Protein AF-A0A1H3M3E5-F1 (afdb_monomer)

pLDDT: mean 79.61, std 17.3, range [38.84, 96.0]

Secondary structure (DSSP, 8-state):
----------------------TTSHHHHHHHHHHHHHHHHHHHHHHHHHHHHHHHHHHTT---SPPPSS-HHHHHHHHHHHHH--S-HHHHHHHHT--HHHHHHHHHHHTT---PSPP-

Foldseek 3Di:
DDDDDPDPDDPPDPPPPPPPQPCVDPVSVVVVVVVVVVVVVVVVVVVVVVVVVVVVCVVVVDDDDDDQPDDPVLLVVLLVCVVVVPDDQVVSCVVSVHDSVSSVVSNCVVVVNPDDDPDD

Sequence (120 aa):
MQPSYHSGFTRCIPLRLCATKPTTTPTGKLTFHVFGALAEFERTLIRDRTQAGLAAARARGRKGGRRPALNADKRALAVRLYNEREMPIPRICRMMGISKPTLYSYVRAANGVTIGPPAK

Radius of gyration: 28.0 Å; Cα contacts (8 Å, |Δi|>4): 38; chains: 1; bounding box: 71×42×62 Å

Solvent-accessible surface area (backbone atoms only — not comparable to full-atom values): 7674 Å² total; per-residue (Å²): 143,81,90,81,82,85,74,86,69,76,81,76,74,82,83,77,77,86,72,83,70,59,62,82,44,74,70,34,39,53,53,49,52,53,52,49,53,49,54,53,49,53,53,46,55,54,49,51,54,52,50,53,52,50,50,56,41,42,73,74,67,52,78,80,80,84,78,72,95,58,56,72,67,59,44,53,50,54,43,48,52,58,72,70,60,82,58,60,69,72,58,56,24,62,76,70,74,45,54,71,70,58,54,52,50,51,46,42,53,71,71,68,54,80,74,68,78,80,83,126

InterPro domains:
  IPR006119 Resolvase, N-terminal catalytic domain [PF00239] (21-62)
  IPR006119 Resolvase, N-terminal catalytic domain [PS51736] (1-61)
  IPR009057 Homedomain-like superfamily [SSF46689] (65-109)
  IPR036162 Resolvase-like, N-terminal catalytic domain superfamily [G3DSA:3.40.50.1390] (16-67)
  IPR036162 Resolvase-like, N-terminal catalytic domain superfamily [SSF53041] (22-62)

Organism: NCBI:txid321339

Nearest PDB structures (foldseek):
  7bhy-assembly2_C-2  TM=6.034E-01  e=9.555E-02  Bacillus subtilis subsp. subtilis str. 168
  1hlv-assembly1_A  TM=6.291E-01  e=2.943E-01  Homo sapiens
  1trr-assembly1_A  TM=3.809E-01  e=2.153E-01  Escherichia coli
  8fnm-assembly1_G  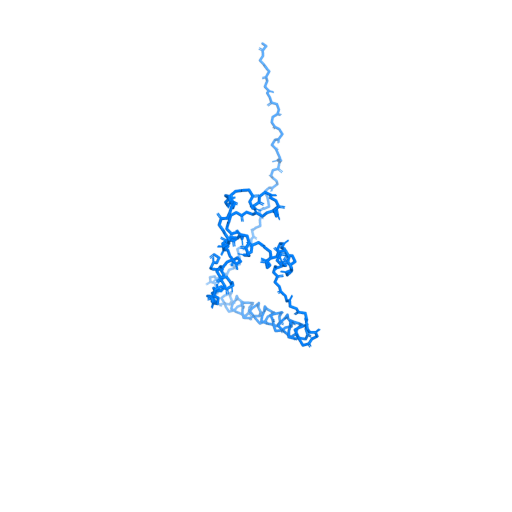TM=5.097E-01  e=2.622E+00  Homo sapiens

Structure (mmCIF, N/CA/C/O backbone):
data_AF-A0A1H3M3E5-F1
#
_entry.id   AF-A0A1H3M3E5-F1
#
loop_
_atom_site.group_PDB
_atom_site.id
_atom_site.type_symbol
_atom_site.label_atom_id
_atom_site.label_alt_id
_atom_site.label_comp_id
_atom_site.label_asym_id
_atom_site.label_entity_id
_atom_site.label_seq_id
_atom_site.pdbx_PDB_ins_code
_atom_site.Cartn_x
_atom_site.Cartn_y
_atom_site.Cartn_z
_atom_site.occupancy
_atom_site.B_iso_or_equiv
_atom_site.auth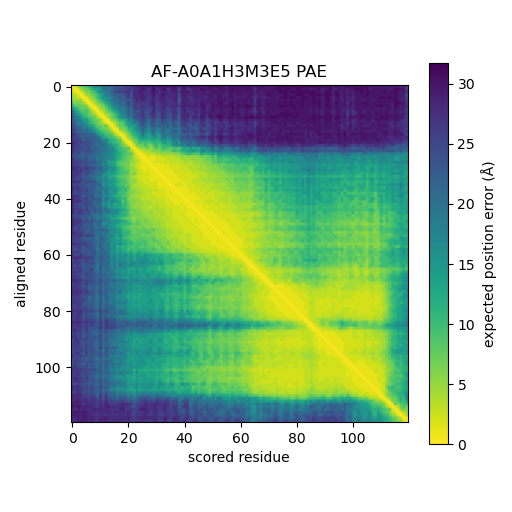_seq_id
_atom_site.auth_comp_id
_atom_site.auth_asym_id
_atom_site.auth_atom_id
_atom_site.pdbx_PDB_model_num
ATOM 1 N N . MET A 1 1 ? 48.324 25.428 22.801 1.00 46.19 1 MET A N 1
ATOM 2 C CA . MET A 1 1 ? 47.501 24.229 23.060 1.00 46.19 1 MET A CA 1
ATOM 3 C C . MET A 1 1 ? 46.134 24.458 22.418 1.00 46.19 1 MET A C 1
ATOM 5 O O . MET A 1 1 ? 45.360 25.239 22.948 1.00 46.19 1 MET A O 1
ATOM 9 N N . GLN A 1 2 ? 45.882 23.902 21.232 1.00 40.91 2 GLN A N 1
ATOM 10 C CA . GLN A 1 2 ? 44.595 23.991 20.523 1.00 40.91 2 GLN A CA 1
ATOM 11 C C . GLN A 1 2 ? 44.244 22.572 20.044 1.00 40.91 2 GLN A C 1
ATOM 13 O O . GLN A 1 2 ? 45.072 21.978 19.351 1.00 40.91 2 GLN A O 1
ATOM 18 N N . PRO A 1 3 ? 43.094 21.990 20.426 1.00 49.19 3 PRO A N 1
ATOM 19 C CA . PRO A 1 3 ? 42.698 20.664 19.973 1.00 49.19 3 PRO A CA 1
ATOM 20 C C . PRO A 1 3 ? 41.821 20.773 18.716 1.00 49.19 3 PRO A C 1
ATOM 22 O O . PRO A 1 3 ? 40.707 21.291 18.762 1.00 49.19 3 PRO A O 1
ATOM 25 N N . SER A 1 4 ? 42.313 20.276 17.580 1.00 49.72 4 SER A N 1
ATOM 26 C CA . SER A 1 4 ? 41.569 20.237 16.315 1.00 49.72 4 SER A CA 1
ATOM 27 C C . SER A 1 4 ? 40.927 18.861 16.115 1.00 49.72 4 SER A C 1
ATOM 29 O O . SER A 1 4 ? 41.603 17.856 15.896 1.00 49.72 4 SER A O 1
ATOM 31 N N . TYR A 1 5 ? 39.599 18.844 16.217 1.00 48.97 5 TYR A N 1
ATOM 32 C CA . TYR A 1 5 ? 38.693 17.724 15.962 1.00 48.97 5 TYR A CA 1
ATOM 33 C C . TYR A 1 5 ? 39.003 16.992 14.639 1.00 48.97 5 TYR A C 1
ATOM 35 O O . TYR A 1 5 ? 38.911 17.573 13.558 1.00 48.97 5 TYR A O 1
ATOM 43 N N . HIS A 1 6 ? 39.292 15.689 14.716 1.00 49.34 6 HIS A N 1
ATOM 44 C CA . HIS A 1 6 ? 39.249 14.780 13.569 1.00 49.34 6 HIS A CA 1
ATOM 45 C C . HIS A 1 6 ? 37.785 14.498 13.212 1.00 49.34 6 HIS A C 1
ATOM 47 O O . HIS A 1 6 ? 37.150 13.612 13.782 1.00 49.34 6 HIS A O 1
ATOM 53 N N . SER A 1 7 ? 37.233 15.252 12.262 1.00 49.62 7 SER A N 1
ATOM 54 C CA . SER A 1 7 ? 36.014 14.833 11.573 1.00 49.62 7 SER A CA 1
ATOM 55 C C . SER A 1 7 ? 36.403 13.811 10.506 1.00 49.62 7 SER A C 1
ATOM 57 O O . SER A 1 7 ? 37.098 14.115 9.537 1.00 49.62 7 SER A O 1
ATOM 59 N N . GLY A 1 8 ? 35.996 12.561 10.731 1.00 53.44 8 GLY A N 1
ATOM 60 C CA . GLY A 1 8 ? 36.078 11.475 9.761 1.00 53.44 8 GLY A CA 1
ATOM 61 C C . GLY A 1 8 ? 35.193 11.780 8.559 1.00 53.44 8 GLY A C 1
ATOM 62 O O . GLY A 1 8 ? 34.065 11.309 8.468 1.00 53.44 8 GLY A O 1
ATOM 63 N N . PHE A 1 9 ? 35.707 12.597 7.645 1.00 47.00 9 PHE A N 1
ATOM 64 C CA . PHE A 1 9 ? 35.131 12.797 6.329 1.00 47.00 9 PHE A CA 1
ATOM 65 C C . PHE A 1 9 ? 35.486 11.576 5.485 1.00 47.00 9 PHE A C 1
ATOM 67 O O . PHE A 1 9 ? 36.614 11.409 5.018 1.00 47.00 9 PHE A O 1
ATOM 74 N N . THR A 1 10 ? 34.503 10.693 5.345 1.00 52.00 10 THR A N 1
ATOM 75 C CA . THR A 1 10 ? 34.387 9.681 4.301 1.00 52.00 10 THR A CA 1
ATOM 76 C C . THR A 1 10 ? 35.060 10.179 3.024 1.00 52.00 10 THR A C 1
ATOM 78 O O . THR A 1 10 ? 34.590 11.127 2.394 1.00 52.00 10 THR A O 1
ATOM 81 N N . ARG A 1 11 ? 36.196 9.573 2.656 1.00 46.53 11 ARG A N 1
ATOM 82 C CA . ARG A 1 11 ? 36.872 9.860 1.389 1.00 46.53 11 ARG A CA 1
ATOM 83 C C . ARG A 1 11 ? 35.922 9.468 0.258 1.00 46.53 11 ARG A C 1
ATOM 85 O O . ARG A 1 11 ? 35.815 8.294 -0.084 1.00 46.53 11 ARG A O 1
ATOM 92 N N . CYS A 1 12 ? 35.220 10.447 -0.308 1.00 38.84 12 CYS A N 1
ATOM 93 C CA . CYS A 1 12 ? 34.564 10.303 -1.598 1.00 38.84 12 CYS A CA 1
ATOM 94 C C . CYS A 1 12 ? 35.646 10.012 -2.638 1.00 38.84 12 CYS A C 1
ATOM 96 O O . CYS A 1 12 ? 36.410 10.894 -3.023 1.00 38.84 12 CYS A O 1
ATOM 98 N N . ILE A 1 13 ? 35.714 8.761 -3.081 1.00 63.59 13 ILE A N 1
ATOM 99 C CA . ILE A 1 13 ? 36.408 8.394 -4.311 1.00 63.59 13 ILE A CA 1
ATOM 100 C C . ILE A 1 13 ? 35.657 9.111 -5.444 1.00 63.59 13 ILE A C 1
ATOM 102 O O . ILE A 1 13 ? 34.449 8.893 -5.584 1.00 63.59 13 ILE A O 1
ATOM 106 N N . PRO A 1 14 ? 36.296 9.968 -6.257 1.00 52.34 14 PRO A N 1
ATOM 107 C CA . PRO A 1 14 ? 35.623 10.543 -7.407 1.00 52.34 14 PRO A CA 1
ATOM 108 C C . PRO A 1 14 ? 35.499 9.455 -8.480 1.00 52.34 14 PRO A C 1
ATOM 110 O O . PRO A 1 14 ? 36.432 9.204 -9.241 1.00 52.34 14 PRO A O 1
ATOM 113 N N . LEU A 1 15 ? 34.340 8.795 -8.554 1.00 56.75 15 LEU A N 1
ATOM 114 C CA . LEU A 1 15 ? 33.947 8.017 -9.730 1.00 56.75 15 LEU A CA 1
ATOM 115 C C . LEU A 1 15 ? 33.752 8.992 -10.894 1.00 56.75 15 LEU A C 1
ATOM 117 O O . LEU A 1 15 ? 32.660 9.496 -11.151 1.00 56.75 15 LEU A O 1
ATOM 121 N N . ARG A 1 16 ? 34.843 9.288 -11.597 1.00 53.25 16 ARG A N 1
ATOM 122 C CA . ARG A 1 16 ? 34.817 10.044 -12.844 1.00 53.25 16 ARG A CA 1
ATOM 123 C C . ARG A 1 16 ? 34.400 9.097 -13.963 1.00 53.25 16 ARG A C 1
ATOM 125 O O . ARG A 1 16 ? 35.232 8.578 -14.699 1.00 53.25 16 ARG A O 1
ATOM 132 N N . LEU A 1 17 ? 33.097 8.857 -14.076 1.00 58.34 17 LEU A N 1
ATOM 133 C CA . LEU A 1 17 ? 32.529 8.160 -15.223 1.00 58.34 17 LEU A CA 1
ATOM 134 C C . LEU A 1 17 ? 32.521 9.129 -16.418 1.00 58.34 17 LEU A C 1
ATOM 136 O O . LEU A 1 17 ? 31.551 9.847 -16.651 1.00 58.34 17 LEU A O 1
ATOM 140 N N . CYS A 1 18 ? 33.625 9.195 -17.165 1.00 48.06 18 CYS A N 1
ATOM 141 C CA . CYS A 1 18 ? 33.620 9.841 -18.474 1.00 48.06 18 CYS A CA 1
ATOM 142 C C . CYS A 1 18 ? 32.936 8.895 -19.468 1.00 48.06 18 CYS A C 1
ATOM 144 O O . CYS A 1 18 ? 33.581 8.069 -20.105 1.00 48.06 18 CYS A O 1
ATOM 146 N N . ALA A 1 19 ? 31.613 8.977 -19.557 1.00 54.75 19 ALA A N 1
ATOM 147 C CA . ALA A 1 19 ? 30.841 8.340 -20.615 1.00 54.75 19 ALA A CA 1
ATOM 148 C C . ALA A 1 19 ? 30.060 9.418 -21.368 1.00 54.75 19 ALA A C 1
ATOM 150 O O . ALA A 1 19 ? 28.830 9.446 -21.359 1.00 54.75 19 ALA A O 1
ATOM 151 N N . THR A 1 20 ? 30.773 10.334 -22.026 1.00 54.84 20 THR A N 1
ATOM 152 C CA . THR A 1 20 ? 30.173 11.179 -23.059 1.00 54.84 20 THR A CA 1
ATOM 153 C C . THR A 1 20 ? 29.871 10.295 -24.270 1.00 54.84 20 THR A C 1
ATOM 155 O O . THR A 1 20 ? 30.637 10.200 -25.224 1.00 54.84 20 THR A O 1
ATOM 158 N N . LYS A 1 21 ? 28.739 9.584 -24.222 1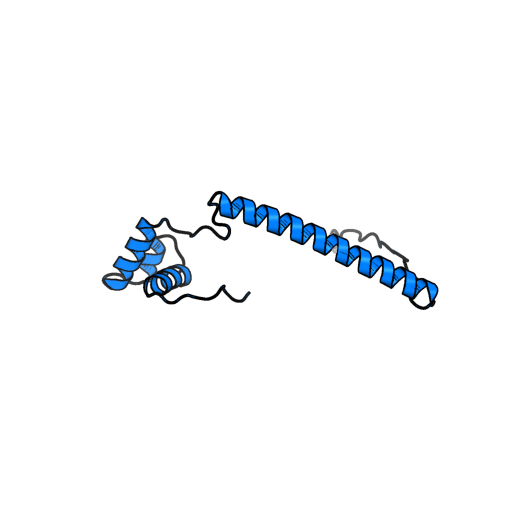.00 59.97 21 LYS A N 1
ATOM 159 C CA . LYS A 1 21 ? 28.133 8.990 -25.419 1.00 59.97 21 LYS A CA 1
ATOM 160 C C . LYS A 1 21 ? 27.962 10.127 -26.435 1.00 59.97 21 LYS A C 1
ATOM 162 O O . LYS A 1 21 ? 27.318 11.117 -26.084 1.00 59.97 21 LYS A O 1
ATOM 167 N N . PRO A 1 22 ? 28.493 10.036 -27.666 1.00 55.88 22 PRO A N 1
ATOM 168 C CA . PRO A 1 22 ? 28.250 11.061 -28.669 1.00 55.88 22 PRO A CA 1
ATOM 169 C C . PRO A 1 22 ? 26.803 10.931 -29.167 1.00 55.88 22 PRO A C 1
ATOM 171 O O . PRO A 1 22 ? 26.538 10.344 -30.205 1.00 55.88 22 PRO A O 1
ATOM 174 N N . THR A 1 23 ? 25.837 11.465 -28.419 1.00 63.22 23 THR A N 1
ATOM 175 C CA . THR A 1 23 ? 24.435 11.633 -28.855 1.00 63.22 23 THR A CA 1
ATOM 176 C C . THR A 1 23 ? 24.288 12.757 -29.889 1.00 63.22 23 THR A C 1
ATOM 178 O O . THR A 1 23 ? 23.195 13.026 -30.384 1.00 63.22 23 THR A O 1
ATOM 181 N N . THR A 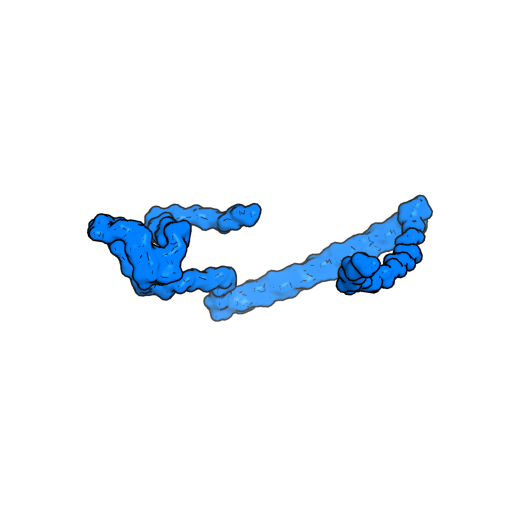1 24 ? 25.395 13.415 -30.238 1.00 71.06 24 THR A N 1
ATOM 182 C CA . THR A 1 24 ? 25.460 14.517 -31.200 1.00 71.06 24 THR A CA 1
ATOM 183 C C . THR A 1 24 ? 25.595 14.029 -32.646 1.00 71.06 24 THR A C 1
ATOM 185 O O . THR A 1 24 ? 25.086 14.688 -33.550 1.00 71.06 24 THR A O 1
ATOM 188 N N . THR A 1 25 ? 26.217 12.868 -32.891 1.00 83.81 25 THR A N 1
ATOM 189 C CA . THR A 1 25 ? 26.333 12.279 -34.238 1.00 83.81 25 THR A CA 1
ATOM 190 C C . THR A 1 25 ? 25.043 11.564 -34.658 1.00 83.81 25 THR A C 1
ATOM 192 O O . THR A 1 25 ? 24.377 10.956 -33.816 1.00 83.81 25 THR A O 1
ATOM 195 N N . PRO A 1 26 ? 24.683 11.569 -35.958 1.00 83.19 26 PRO A N 1
ATOM 196 C CA . PRO A 1 26 ? 23.463 10.918 -36.453 1.00 83.19 26 PRO A CA 1
ATOM 197 C C . PRO A 1 26 ? 23.411 9.419 -36.103 1.00 83.19 26 PRO A C 1
ATOM 199 O O . PRO A 1 26 ? 22.384 8.926 -35.640 1.00 83.19 26 PRO A O 1
ATOM 202 N N . THR A 1 27 ? 24.542 8.714 -36.195 1.00 85.31 27 THR A N 1
ATOM 203 C CA . THR A 1 27 ? 24.679 7.304 -35.783 1.00 85.31 27 THR A CA 1
ATOM 204 C C . THR A 1 27 ? 24.494 7.101 -34.275 1.00 85.31 27 THR A C 1
ATOM 206 O O . THR A 1 27 ? 23.915 6.103 -33.838 1.00 85.31 27 THR A O 1
ATOM 209 N N . GLY A 1 28 ? 24.952 8.058 -33.462 1.00 84.75 28 GLY A N 1
ATOM 210 C CA . GLY A 1 28 ? 24.783 8.035 -32.010 1.00 84.75 28 GLY A CA 1
ATOM 211 C C . GLY A 1 28 ? 23.330 8.244 -31.588 1.00 84.75 28 GLY A C 1
ATOM 212 O O . GLY A 1 28 ? 22.851 7.547 -30.695 1.00 84.75 28 GLY A O 1
ATOM 213 N N . LYS A 1 29 ? 22.602 9.129 -32.284 1.00 84.12 29 LYS A N 1
ATOM 214 C CA . LYS A 1 29 ? 21.154 9.321 -32.101 1.00 84.12 29 LYS A CA 1
ATOM 215 C C . LYS A 1 29 ? 20.376 8.055 -32.443 1.00 84.12 29 LYS A C 1
ATOM 217 O O . LYS A 1 29 ? 19.584 7.603 -31.624 1.00 84.12 29 LYS A O 1
ATOM 222 N N . LEU A 1 30 ? 20.644 7.441 -33.599 1.00 86.94 30 LEU A N 1
ATOM 223 C CA . 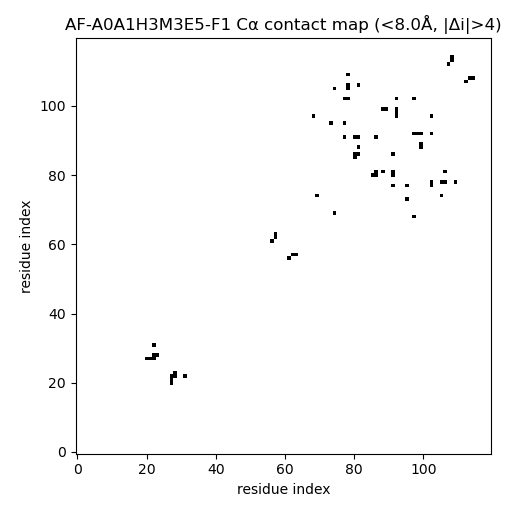LEU A 1 30 ? 19.989 6.192 -34.004 1.00 86.94 30 LEU A CA 1
ATOM 224 C C . LEU A 1 30 ? 20.182 5.091 -32.953 1.00 86.94 30 LEU A C 1
ATOM 226 O O . LEU A 1 30 ? 19.216 4.510 -32.468 1.00 86.94 30 LEU A O 1
ATOM 230 N N . THR A 1 31 ? 21.430 4.854 -32.557 1.00 87.44 31 THR A N 1
ATOM 231 C CA . THR A 1 31 ? 21.771 3.837 -31.555 1.00 87.44 31 THR A CA 1
ATOM 232 C C . THR A 1 31 ? 21.099 4.123 -30.207 1.00 87.44 31 THR A C 1
ATOM 234 O O . THR A 1 31 ? 20.604 3.208 -29.551 1.00 87.44 31 THR A O 1
ATOM 237 N N . PHE A 1 32 ? 21.026 5.393 -29.799 1.00 87.25 32 PHE A N 1
ATOM 238 C CA . PHE A 1 32 ? 20.325 5.801 -28.582 1.00 87.25 32 PHE A CA 1
ATOM 239 C C . PHE A 1 32 ? 18.818 5.516 -28.653 1.00 87.25 32 PHE A C 1
ATOM 241 O O . PHE A 1 32 ? 18.259 4.996 -27.691 1.00 87.25 32 PHE A O 1
ATOM 248 N N . HIS A 1 33 ? 18.169 5.781 -29.790 1.00 90.06 33 HIS A N 1
ATOM 249 C CA . HIS A 1 33 ? 16.747 5.483 -29.978 1.00 90.06 33 HIS A CA 1
ATOM 250 C C . HIS A 1 33 ? 16.451 3.981 -29.973 1.00 90.06 33 HIS A C 1
ATOM 252 O O . HIS A 1 33 ? 15.478 3.565 -29.350 1.00 90.06 33 HIS A O 1
ATOM 258 N N . VAL A 1 34 ? 17.305 3.160 -30.593 1.00 92.69 34 VAL A N 1
ATOM 259 C CA . VAL A 1 34 ? 17.155 1.695 -30.575 1.00 92.69 34 VAL A CA 1
ATOM 260 C C . VAL A 1 34 ? 17.254 1.154 -29.148 1.00 92.69 34 VAL A C 1
ATOM 262 O O . VAL A 1 34 ? 16.394 0.386 -28.723 1.00 92.69 34 VAL A O 1
ATOM 265 N N . PHE A 1 35 ? 18.254 1.588 -28.374 1.00 91.19 35 PHE A N 1
ATOM 266 C CA . PHE A 1 35 ? 18.369 1.175 -26.973 1.00 91.19 35 PHE A CA 1
ATOM 267 C C . PHE A 1 35 ? 17.245 1.734 -26.094 1.00 91.19 35 PHE A C 1
ATOM 269 O O . PHE A 1 35 ? 16.813 1.051 -25.169 1.00 91.19 35 PHE A O 1
ATOM 276 N N . GLY A 1 36 ? 16.736 2.932 -26.395 1.00 92.06 36 GLY A N 1
ATOM 277 C CA . GLY A 1 36 ? 15.547 3.483 -25.745 1.00 92.06 36 GLY A CA 1
ATOM 278 C C . GLY A 1 36 ? 14.315 2.606 -25.971 1.00 92.06 36 GLY A C 1
ATOM 279 O O . GLY A 1 36 ? 13.673 2.192 -25.007 1.00 92.06 36 GLY A O 1
ATOM 280 N N . ALA A 1 37 ? 14.044 2.240 -27.226 1.00 94.12 37 ALA A N 1
ATOM 281 C CA . ALA A 1 37 ? 12.933 1.362 -27.586 1.00 94.12 37 ALA A CA 1
ATOM 282 C C . ALA A 1 37 ? 13.070 -0.037 -26.958 1.00 94.12 37 ALA A C 1
ATOM 284 O O . ALA A 1 37 ? 12.093 -0.592 -26.453 1.00 94.12 37 ALA A O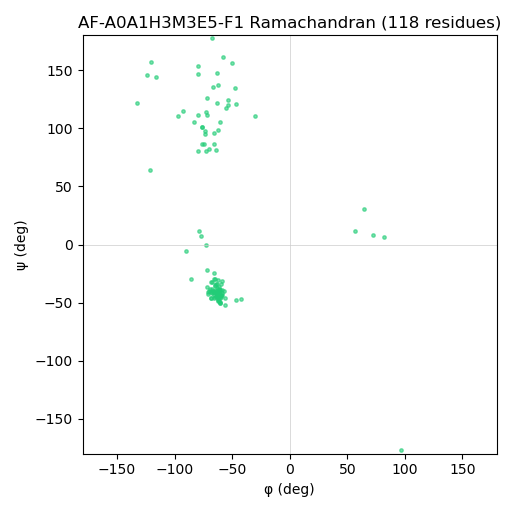 1
ATOM 285 N N . LEU A 1 38 ? 14.286 -0.594 -26.926 1.00 94.00 38 LEU A N 1
ATOM 286 C CA . LEU A 1 38 ? 14.549 -1.880 -26.278 1.00 94.00 38 LEU A CA 1
ATOM 287 C C . LEU A 1 38 ? 14.301 -1.819 -24.762 1.00 94.00 38 LEU A C 1
ATOM 289 O O . LEU A 1 38 ? 13.648 -2.703 -24.210 1.00 94.00 38 LEU A O 1
ATOM 293 N N . ALA A 1 39 ? 14.758 -0.758 -24.093 1.00 93.44 39 ALA A N 1
ATOM 294 C CA . ALA A 1 39 ? 14.539 -0.572 -22.660 1.00 93.44 39 ALA A CA 1
ATOM 295 C C . ALA A 1 39 ? 13.044 -0.437 -22.310 1.00 93.44 39 ALA A C 1
ATOM 297 O O . ALA A 1 39 ? 12.583 -0.957 -21.288 1.00 93.44 39 ALA A O 1
ATOM 298 N N . GLU A 1 40 ? 12.261 0.235 -23.157 1.00 92.38 40 GLU A N 1
ATOM 299 C CA . GLU A 1 40 ? 10.805 0.323 -23.005 1.00 92.38 40 GLU A CA 1
ATOM 300 C C . GLU A 1 40 ? 10.118 -1.032 -23.209 1.00 92.38 40 GLU A C 1
ATOM 302 O O . GLU A 1 40 ? 9.225 -1.398 -22.433 1.00 92.38 40 GLU A O 1
ATOM 307 N N . PHE A 1 41 ? 10.562 -1.807 -24.199 1.00 94.38 41 PHE A N 1
ATOM 308 C CA . PHE A 1 41 ? 10.056 -3.152 -24.460 1.00 94.38 41 PHE A CA 1
ATOM 309 C C . PHE A 1 41 ? 10.298 -4.097 -23.275 1.00 94.38 41 PHE A C 1
ATOM 311 O O . PHE A 1 41 ? 9.363 -4.731 -22.781 1.00 94.38 41 PHE A O 1
ATOM 318 N N . GLU A 1 42 ? 11.520 -4.134 -22.742 1.00 95.00 42 GLU A N 1
ATOM 319 C CA . GLU A 1 42 ? 11.856 -4.945 -21.567 1.00 95.00 42 GLU A CA 1
ATOM 320 C C . GLU A 1 42 ? 11.022 -4.551 -20.343 1.00 95.00 42 GLU A C 1
ATOM 322 O O . GLU A 1 42 ? 10.479 -5.410 -19.637 1.00 95.00 42 GLU A O 1
ATOM 327 N N . ARG A 1 43 ? 10.849 -3.244 -20.113 1.00 94.00 43 ARG A N 1
ATOM 328 C CA . ARG A 1 43 ? 10.016 -2.741 -19.016 1.00 94.00 43 ARG A CA 1
ATOM 329 C C . ARG A 1 43 ? 8.561 -3.175 -19.160 1.00 94.00 43 ARG A C 1
ATOM 331 O O . ARG A 1 43 ? 7.915 -3.485 -18.155 1.00 94.00 43 ARG A O 1
ATOM 338 N N . THR A 1 44 ? 8.050 -3.187 -20.385 1.00 94.75 44 THR A N 1
ATOM 339 C CA . THR A 1 44 ? 6.677 -3.602 -20.689 1.00 94.75 44 THR A CA 1
ATOM 340 C C . THR A 1 44 ? 6.502 -5.098 -20.440 1.00 94.75 44 THR A C 1
ATOM 342 O O . THR A 1 44 ? 5.614 -5.482 -19.683 1.00 94.75 44 THR A O 1
ATOM 345 N N . LEU A 1 45 ? 7.434 -5.938 -20.898 1.00 95.94 45 LEU A N 1
ATOM 346 C CA . LEU A 1 45 ? 7.415 -7.377 -20.614 1.00 95.94 45 LEU A CA 1
ATOM 347 C C . LEU A 1 45 ? 7.450 -7.704 -19.112 1.00 95.94 45 LEU A C 1
ATOM 349 O O . LEU A 1 45 ? 6.775 -8.629 -18.653 1.00 95.94 45 LEU A O 1
ATOM 353 N N . ILE A 1 46 ? 8.229 -6.967 -18.316 1.00 94.62 46 ILE A N 1
ATOM 354 C CA . ILE A 1 46 ? 8.257 -7.145 -16.854 1.00 94.62 46 ILE A CA 1
ATOM 355 C C . ILE A 1 46 ? 6.894 -6.799 -16.238 1.00 94.62 46 ILE A C 1
ATOM 357 O O . ILE A 1 46 ? 6.413 -7.513 -15.347 1.00 94.62 46 ILE A O 1
ATOM 361 N N . ARG A 1 47 ? 6.256 -5.722 -16.711 1.00 96.00 47 ARG A N 1
ATOM 362 C CA . ARG A 1 47 ? 4.914 -5.317 -16.271 1.00 96.00 47 ARG A CA 1
ATOM 363 C C . ARG A 1 47 ? 3.871 -6.375 -16.611 1.00 96.00 47 ARG A C 1
ATOM 365 O O . ARG A 1 47 ? 3.101 -6.749 -15.732 1.00 96.00 47 ARG A O 1
ATOM 372 N N . ASP A 1 48 ? 3.888 -6.915 -17.821 1.00 95.69 48 ASP A N 1
ATOM 373 C CA . ASP A 1 48 ? 2.911 -7.919 -18.248 1.00 95.69 48 ASP A CA 1
ATOM 374 C C . ASP A 1 48 ? 3.001 -9.187 -17.398 1.00 95.69 48 ASP A C 1
ATOM 376 O O . ASP A 1 48 ? 1.992 -9.684 -16.892 1.00 95.69 48 ASP A O 1
ATOM 380 N N . ARG A 1 49 ? 4.223 -9.657 -17.117 1.00 96.00 49 ARG A N 1
ATOM 381 C CA . ARG A 1 49 ? 4.445 -10.806 -16.225 1.00 96.00 49 ARG A CA 1
ATOM 382 C C . ARG A 1 49 ? 3.950 -10.546 -14.803 1.00 96.00 49 ARG A C 1
ATOM 384 O O . ARG A 1 49 ? 3.344 -11.427 -14.190 1.00 96.00 49 ARG A O 1
ATOM 391 N N . THR A 1 50 ? 4.175 -9.346 -14.268 1.00 95.44 50 THR A N 1
ATOM 392 C CA . THR A 1 50 ? 3.672 -8.992 -12.931 1.00 95.44 50 THR A CA 1
ATOM 393 C C . THR A 1 50 ? 2.150 -8.892 -12.902 1.00 95.44 50 THR A C 1
ATOM 395 O O . THR A 1 50 ? 1.540 -9.367 -11.943 1.00 95.44 50 THR A O 1
ATOM 398 N N . GLN A 1 51 ? 1.514 -8.359 -13.947 1.00 94.75 51 GLN A N 1
ATOM 399 C CA . GLN A 1 51 ? 0.053 -8.327 -14.046 1.00 94.75 51 GLN A CA 1
ATOM 400 C C . GLN A 1 51 ? -0.546 -9.728 -14.159 1.00 94.75 51 GLN A C 1
ATOM 402 O O . GLN A 1 51 ? -1.492 -10.033 -13.432 1.00 94.75 51 GLN A O 1
ATOM 407 N N . ALA A 1 52 ? 0.037 -10.606 -14.978 1.00 94.81 52 ALA A N 1
ATOM 408 C CA . ALA A 1 52 ? -0.377 -12.004 -15.079 1.00 94.81 52 ALA A CA 1
ATOM 409 C C . ALA A 1 52 ? -0.272 -12.724 -13.721 1.00 94.81 52 ALA A C 1
ATOM 411 O O . ALA A 1 52 ? -1.210 -13.400 -13.291 1.00 94.81 52 ALA A O 1
ATOM 412 N N . GLY A 1 53 ? 0.823 -12.509 -12.985 1.00 94.75 53 GLY A N 1
ATOM 413 C CA . GLY A 1 53 ? 0.996 -13.042 -11.632 1.00 94.75 53 GLY A CA 1
ATOM 414 C C . GLY A 1 53 ? -0.035 -12.502 -10.634 1.00 94.75 53 GLY A C 1
ATOM 415 O O . GLY A 1 53 ? -0.607 -13.266 -9.852 1.00 94.75 53 GLY A O 1
ATOM 416 N N . LEU A 1 54 ? -0.325 -11.197 -10.674 1.00 94.38 54 LEU A N 1
ATOM 417 C CA . LEU A 1 54 ? -1.354 -10.576 -9.836 1.00 94.38 54 LEU A CA 1
ATOM 418 C C . LEU A 1 54 ? -2.757 -11.091 -10.176 1.00 94.38 54 LEU A C 1
ATOM 420 O O . LEU A 1 54 ? -3.544 -11.332 -9.262 1.00 94.38 54 LEU A O 1
ATOM 424 N N . ALA A 1 55 ? -3.077 -11.278 -11.456 1.00 92.56 55 ALA A N 1
ATOM 425 C CA . ALA A 1 55 ? -4.344 -11.852 -11.901 1.00 92.56 55 ALA A CA 1
ATOM 426 C C . ALA A 1 55 ? -4.508 -13.289 -11.387 1.00 92.56 55 ALA A C 1
ATOM 428 O O . ALA A 1 55 ? -5.514 -13.601 -10.751 1.00 92.56 55 ALA A O 1
ATOM 429 N N . ALA A 1 56 ? -3.479 -14.127 -11.539 1.00 93.94 56 ALA A N 1
ATOM 430 C CA . ALA A 1 56 ? -3.475 -15.485 -11.003 1.00 93.94 56 ALA A CA 1
ATOM 431 C C . ALA A 1 56 ? -3.608 -15.512 -9.468 1.00 93.94 56 ALA A C 1
ATOM 433 O O . ALA A 1 56 ? -4.318 -16.354 -8.919 1.00 93.94 56 ALA A O 1
ATOM 434 N N . ALA A 1 57 ? -2.962 -14.589 -8.748 1.00 93.00 57 ALA A N 1
ATOM 435 C CA . ALA A 1 57 ? -3.090 -14.482 -7.294 1.00 93.00 57 ALA A CA 1
ATOM 436 C C . ALA A 1 57 ? -4.502 -14.054 -6.857 1.00 93.00 57 ALA A C 1
ATOM 438 O O . ALA A 1 57 ? -5.030 -14.598 -5.884 1.00 93.00 57 ALA A O 1
ATOM 439 N N . ARG A 1 58 ? -5.123 -13.115 -7.584 1.00 91.75 58 ARG A N 1
ATOM 440 C CA . ARG A 1 58 ? -6.509 -12.684 -7.348 1.00 91.75 58 ARG A CA 1
ATOM 441 C C . ARG A 1 58 ? -7.508 -13.804 -7.627 1.00 91.75 58 ARG A C 1
ATOM 443 O O . ARG A 1 58 ? -8.413 -13.984 -6.821 1.00 91.75 58 ARG A O 1
ATOM 450 N N . ALA A 1 59 ? -7.308 -14.586 -8.691 1.00 91.81 59 ALA A N 1
ATOM 451 C CA . ALA A 1 59 ? -8.132 -15.759 -8.998 1.00 91.81 59 ALA A CA 1
ATOM 452 C C . ALA A 1 59 ? -8.089 -16.808 -7.871 1.00 91.81 59 ALA A C 1
ATOM 454 O O . ALA A 1 59 ? -9.103 -17.411 -7.544 1.00 91.81 59 ALA A O 1
ATOM 455 N N . ARG A 1 60 ? -6.942 -16.954 -7.193 1.00 94.31 60 ARG A N 1
ATOM 456 C CA . ARG A 1 60 ? -6.796 -17.781 -5.977 1.00 94.31 60 ARG A CA 1
ATOM 457 C C . ARG A 1 60 ? -7.366 -17.129 -4.704 1.00 94.31 60 ARG A C 1
ATOM 459 O O . ARG A 1 60 ? -7.122 -17.619 -3.607 1.00 94.31 60 ARG A O 1
ATOM 466 N N . GLY A 1 61 ? -8.049 -15.990 -4.811 1.00 89.81 61 GLY A N 1
ATOM 467 C CA . GLY A 1 61 ? -8.682 -15.293 -3.688 1.00 89.81 61 GLY A CA 1
ATOM 468 C C . GLY A 1 61 ? -7.755 -14.407 -2.847 1.00 89.81 61 GLY A C 1
ATOM 469 O O . GLY A 1 61 ? -8.189 -13.862 -1.829 1.00 89.81 61 GLY A O 1
ATOM 470 N N . ARG A 1 62 ? -6.486 -14.202 -3.235 1.00 87.38 62 ARG A N 1
ATOM 471 C CA . ARG A 1 62 ? -5.599 -13.290 -2.494 1.00 87.38 62 ARG A CA 1
ATOM 472 C C . ARG A 1 62 ? -6.004 -11.838 -2.745 1.00 87.38 62 ARG A C 1
ATOM 474 O O . ARG A 1 62 ? -5.838 -11.308 -3.842 1.00 87.38 62 ARG A O 1
ATOM 481 N N . LYS A 1 63 ? -6.471 -11.164 -1.692 1.00 84.38 63 LYS A N 1
ATOM 482 C CA . LYS A 1 63 ? -6.690 -9.712 -1.684 1.00 84.38 63 LYS A CA 1
ATOM 483 C C . LYS A 1 63 ? -5.362 -9.017 -1.368 1.00 84.38 63 LYS A C 1
ATOM 485 O O . LYS A 1 63 ? -4.879 -9.082 -0.241 1.00 84.38 63 LYS A O 1
ATOM 490 N N . GLY A 1 64 ? -4.738 -8.423 -2.387 1.00 83.94 64 GLY A N 1
ATOM 491 C CA . GLY A 1 64 ? -3.526 -7.610 -2.226 1.00 83.94 64 GLY A CA 1
ATOM 492 C C . GLY A 1 64 ? -3.785 -6.302 -1.463 1.00 83.94 64 GLY A C 1
ATOM 493 O O . GLY A 1 64 ? -4.921 -5.984 -1.120 1.00 83.94 64 GLY A O 1
ATOM 494 N N . GLY A 1 65 ? -2.731 -5.517 -1.229 1.00 87.75 65 GLY A N 1
ATOM 495 C CA . GLY A 1 65 ? -2.816 -4.220 -0.547 1.00 87.75 65 GLY A CA 1
ATOM 496 C C . GLY A 1 65 ? -2.491 -4.269 0.950 1.00 87.75 65 GLY A C 1
ATOM 497 O O . GLY A 1 65 ? -2.090 -5.299 1.494 1.00 87.75 65 GLY A O 1
ATOM 498 N N . ARG A 1 66 ? -2.615 -3.115 1.620 1.00 85.25 66 ARG A N 1
ATOM 499 C CA . ARG A 1 66 ? -2.297 -2.971 3.048 1.00 85.25 66 ARG A CA 1
ATOM 500 C C . ARG A 1 66 ? -3.352 -3.683 3.892 1.00 85.25 66 ARG A C 1
ATOM 502 O O . ARG A 1 66 ? -4.539 -3.383 3.784 1.00 85.25 66 ARG A O 1
ATOM 509 N N . ARG A 1 67 ? -2.914 -4.587 4.772 1.00 84.25 67 ARG A N 1
ATOM 510 C CA . ARG A 1 67 ? -3.809 -5.219 5.748 1.00 84.25 67 ARG A CA 1
ATOM 511 C C . ARG A 1 67 ? -4.388 -4.154 6.688 1.00 84.25 67 ARG A C 1
ATOM 513 O O . ARG A 1 67 ? -3.649 -3.263 7.115 1.00 84.25 67 ARG A O 1
ATOM 520 N N . PRO A 1 68 ? -5.689 -4.215 7.008 1.00 85.00 68 PRO A N 1
ATOM 521 C CA . PRO A 1 68 ? -6.274 -3.302 7.977 1.00 85.00 68 PRO A CA 1
ATOM 522 C C . PRO A 1 68 ? -5.654 -3.502 9.363 1.00 85.00 68 PRO A C 1
ATOM 524 O O . PRO A 1 68 ? -5.311 -4.621 9.731 1.00 85.00 68 PRO A O 1
ATOM 527 N N . ALA A 1 69 ? -5.547 -2.417 10.134 1.00 82.69 69 ALA A N 1
ATOM 528 C CA . ALA A 1 69 ? -4.984 -2.452 11.485 1.00 82.69 69 ALA A CA 1
ATOM 529 C C . ALA A 1 69 ? -5.835 -3.270 12.475 1.00 82.69 69 ALA A C 1
ATOM 531 O O . ALA A 1 69 ? -5.295 -3.858 13.405 1.00 82.69 69 ALA A O 1
ATOM 532 N N . LEU A 1 70 ? -7.157 -3.317 12.266 1.00 85.56 70 LEU A N 1
ATOM 533 C CA . LEU A 1 70 ? -8.098 -4.060 13.103 1.00 85.56 70 LEU A CA 1
ATOM 534 C C . LEU A 1 70 ? -8.798 -5.189 12.334 1.00 85.56 70 LEU A C 1
ATOM 536 O O . LEU A 1 70 ? -9.179 -5.023 11.165 1.00 85.56 70 LEU A O 1
ATOM 540 N N . ASN A 1 71 ? -9.037 -6.290 13.057 1.00 88.94 71 ASN A N 1
ATOM 541 C CA . ASN A 1 71 ? -9.934 -7.382 12.666 1.00 88.94 71 ASN A CA 1
ATOM 542 C C . ASN A 1 71 ? -11.363 -6.867 12.425 1.00 88.94 71 ASN A C 1
ATOM 544 O O . ASN A 1 71 ? -11.730 -5.788 12.896 1.00 88.94 71 ASN A O 1
ATOM 548 N N . ALA A 1 72 ? -12.171 -7.648 11.703 1.00 86.44 72 ALA A N 1
ATOM 549 C CA . ALA A 1 72 ? -13.545 -7.280 11.361 1.00 86.44 72 ALA A CA 1
ATOM 550 C C . ALA A 1 72 ? -14.395 -6.975 12.608 1.00 86.44 72 ALA A C 1
ATOM 552 O O . ALA A 1 72 ? -15.010 -5.912 12.674 1.00 86.44 72 ALA A O 1
ATOM 553 N N . ASP A 1 73 ? -14.322 -7.826 13.633 1.00 88.44 73 ASP A N 1
ATOM 554 C CA . ASP A 1 73 ? -15.120 -7.679 14.859 1.00 88.44 73 ASP A CA 1
ATOM 555 C C . ASP A 1 73 ? -14.725 -6.429 15.647 1.00 88.44 73 ASP A C 1
ATOM 557 O O . ASP A 1 73 ? -15.568 -5.619 16.029 1.00 88.44 73 ASP A O 1
ATOM 561 N N . LYS A 1 74 ? -13.413 -6.207 15.812 1.00 89.19 74 LYS A N 1
ATOM 562 C CA . LYS A 1 74 ? -12.884 -5.009 16.484 1.00 89.19 74 LYS A CA 1
ATOM 563 C C . LYS A 1 74 ? -13.245 -3.730 15.731 1.00 89.19 74 LYS A C 1
ATOM 565 O O . LYS A 1 74 ? -13.475 -2.697 16.352 1.00 89.19 74 LYS A O 1
ATOM 570 N N . ARG A 1 75 ? -13.313 -3.785 14.398 1.00 88.81 75 ARG A N 1
ATOM 571 C CA . ARG A 1 75 ? -13.755 -2.655 13.576 1.00 88.81 75 ARG A CA 1
ATOM 572 C C . ARG A 1 75 ? -15.237 -2.366 13.775 1.00 88.81 75 ARG A C 1
ATOM 574 O O . ARG A 1 75 ? -15.587 -1.206 13.957 1.00 88.81 75 ARG A O 1
ATOM 581 N N . ALA A 1 76 ? -16.081 -3.396 13.759 1.00 88.31 76 ALA A N 1
ATOM 582 C CA . ALA A 1 76 ? -17.509 -3.246 14.018 1.00 88.31 76 ALA A CA 1
ATOM 583 C C . ALA A 1 76 ? -17.748 -2.656 15.414 1.00 88.31 76 ALA A C 1
ATOM 585 O O . ALA A 1 76 ? -18.516 -1.708 15.553 1.00 88.31 76 ALA A O 1
ATOM 586 N N . LEU A 1 77 ? -17.013 -3.137 16.420 1.00 90.69 77 LEU A N 1
ATOM 587 C CA . LEU A 1 77 ? -17.048 -2.591 17.774 1.00 90.69 77 LEU A CA 1
ATOM 588 C C . LEU A 1 77 ? -16.618 -1.117 17.812 1.00 90.69 77 LEU A C 1
ATOM 590 O O . LEU A 1 77 ? -17.309 -0.298 18.403 1.00 90.69 77 LEU A O 1
ATOM 594 N N . ALA A 1 78 ? -15.523 -0.748 17.143 1.00 88.81 78 ALA A N 1
ATOM 595 C CA . ALA A 1 78 ? -15.069 0.643 17.093 1.00 88.81 78 ALA A CA 1
ATOM 596 C C . ALA A 1 78 ? -16.099 1.588 16.443 1.00 88.81 78 ALA A C 1
ATOM 598 O O . ALA A 1 78 ? -16.244 2.725 16.887 1.00 88.81 78 ALA A O 1
ATOM 599 N N . VAL A 1 79 ? -16.823 1.124 15.418 1.00 90.06 79 VAL A N 1
ATOM 600 C CA . VAL A 1 79 ? -17.905 1.890 14.776 1.00 90.06 79 VAL A CA 1
ATOM 601 C C . VAL A 1 79 ? -19.127 2.001 15.693 1.00 90.06 79 VAL A C 1
ATOM 603 O O . VAL A 1 79 ? -19.695 3.084 15.800 1.00 90.06 79 VAL A O 1
ATOM 606 N N . ARG A 1 80 ? -19.500 0.930 16.405 1.00 91.06 80 ARG A N 1
ATOM 607 C CA . ARG A 1 80 ? -20.595 0.960 17.394 1.00 91.06 80 ARG A CA 1
ATOM 608 C C . ARG A 1 80 ? -20.323 1.959 18.517 1.00 91.06 80 ARG A C 1
ATOM 610 O O . ARG A 1 80 ? -21.120 2.869 18.706 1.00 91.06 80 ARG A O 1
ATOM 617 N N . LEU A 1 81 ? -19.141 1.885 19.131 1.00 90.00 81 LEU A N 1
ATOM 618 C CA . LEU A 1 81 ? -18.714 2.817 20.182 1.00 90.00 81 LEU A CA 1
ATOM 619 C C . LEU A 1 81 ? -18.685 4.279 19.709 1.00 90.00 81 LEU A C 1
ATOM 621 O O . LEU A 1 81 ? -18.895 5.199 20.496 1.00 90.00 81 LEU A O 1
ATOM 625 N N . TYR A 1 82 ? -18.397 4.508 18.425 1.00 89.25 82 TYR A N 1
ATOM 626 C CA . TYR A 1 82 ? -18.466 5.844 17.837 1.00 89.25 82 TYR A CA 1
ATOM 627 C C . TYR A 1 82 ? -19.916 6.339 17.699 1.00 89.25 82 TYR A C 1
ATOM 629 O O . TYR A 1 82 ? -20.185 7.509 17.971 1.00 89.25 82 TYR A O 1
ATOM 637 N N . ASN A 1 83 ? -20.841 5.461 17.302 1.00 88.62 83 ASN A N 1
ATOM 638 C CA . ASN A 1 83 ? -22.258 5.788 17.122 1.00 88.62 83 ASN A CA 1
ATOM 639 C C . ASN A 1 83 ? -22.993 6.000 18.453 1.00 88.62 83 ASN A C 1
ATOM 641 O O . ASN A 1 83 ? -23.828 6.893 18.540 1.00 88.62 83 ASN A O 1
ATOM 645 N N . GLU A 1 84 ? -22.653 5.224 19.484 1.00 89.06 84 GLU A N 1
ATOM 646 C CA . GLU A 1 84 ? -23.227 5.324 20.837 1.00 89.06 84 GLU A CA 1
ATOM 647 C C . GLU A 1 84 ? -22.864 6.647 21.533 1.00 89.06 84 GLU A C 1
ATOM 649 O O . GLU A 1 84 ? -23.597 7.117 22.395 1.00 89.06 84 GLU A O 1
ATOM 654 N N . ARG A 1 85 ? -21.756 7.296 21.136 1.00 83.69 85 ARG A N 1
ATOM 655 C CA . ARG A 1 85 ? -21.286 8.597 21.663 1.00 83.69 85 ARG A CA 1
ATOM 656 C C . ARG A 1 85 ? -21.051 8.661 23.181 1.00 83.69 85 ARG A C 1
ATOM 658 O O . ARG A 1 85 ? -20.779 9.740 23.701 1.00 83.69 85 ARG A O 1
ATOM 665 N N . GLU A 1 86 ? -21.041 7.528 23.874 1.00 79.38 86 GLU A N 1
ATOM 666 C CA . GLU A 1 86 ? -20.836 7.452 25.327 1.00 79.38 86 GLU A CA 1
ATOM 667 C C . GLU A 1 86 ? -19.392 7.754 25.762 1.00 79.38 86 GLU A C 1
ATOM 669 O O . GLU A 1 86 ? -19.138 8.121 26.908 1.00 79.38 86 GLU A O 1
ATOM 674 N N . MET A 1 87 ? -18.415 7.613 24.857 1.00 84.44 87 MET A N 1
ATOM 675 C CA . MET A 1 87 ? -16.998 7.811 25.166 1.00 84.44 87 MET A CA 1
ATOM 676 C C . MET A 1 87 ? -16.319 8.851 24.273 1.00 84.44 87 MET A C 1
ATOM 678 O O . MET A 1 87 ? -16.563 8.907 23.065 1.00 84.44 87 MET A O 1
ATOM 682 N N . PRO A 1 88 ? -15.357 9.619 24.820 1.00 91.06 88 PRO A N 1
ATOM 683 C CA . PRO A 1 88 ? -14.574 10.539 24.017 1.00 91.06 88 PRO A CA 1
ATOM 684 C C . PRO A 1 88 ? -13.687 9.772 23.025 1.00 91.06 88 PRO A C 1
ATOM 686 O O . PRO A 1 88 ? -12.973 8.830 23.379 1.00 91.06 88 PRO A O 1
ATOM 689 N N . ILE A 1 89 ? -13.658 10.250 21.780 1.00 89.44 89 ILE A N 1
ATOM 690 C CA . ILE A 1 89 ? -12.854 9.736 20.656 1.00 89.44 89 ILE A CA 1
ATOM 691 C C . ILE A 1 89 ? -11.404 9.349 21.027 1.00 89.44 89 ILE A C 1
ATOM 693 O O . ILE A 1 89 ? -10.966 8.262 20.636 1.00 89.44 89 ILE A O 1
ATOM 697 N N . PRO A 1 90 ? -10.620 10.163 21.771 1.00 91.38 90 PRO A N 1
ATOM 698 C CA . PRO A 1 90 ? -9.259 9.778 22.154 1.00 91.38 90 PRO A CA 1
ATOM 699 C C . PRO A 1 90 ? -9.196 8.521 23.033 1.00 91.38 90 PRO A C 1
ATOM 701 O O . PRO A 1 90 ? -8.225 7.771 22.934 1.00 91.38 90 PRO A O 1
ATOM 704 N N . ARG A 1 91 ? -10.215 8.253 23.859 1.00 91.94 91 ARG A N 1
ATOM 705 C CA . ARG A 1 91 ? -10.280 7.051 24.702 1.00 9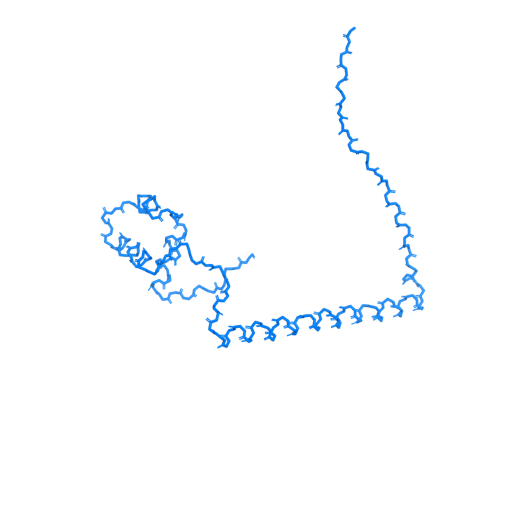1.94 91 ARG A CA 1
ATOM 706 C C . ARG A 1 91 ? -10.517 5.801 23.856 1.00 91.94 91 ARG A C 1
ATOM 708 O O . ARG A 1 91 ? -9.806 4.817 24.034 1.00 91.94 91 ARG A O 1
ATOM 715 N N . ILE A 1 92 ? -11.414 5.883 22.871 1.00 90.38 92 ILE A N 1
ATOM 716 C CA . ILE A 1 92 ? -11.675 4.807 21.897 1.00 90.38 92 ILE A CA 1
ATOM 717 C C . ILE A 1 92 ? -10.395 4.470 21.116 1.00 90.38 92 ILE A C 1
ATOM 719 O O . ILE A 1 92 ? -10.032 3.305 20.976 1.00 90.38 92 ILE A O 1
ATOM 723 N N . CYS A 1 93 ? -9.668 5.496 20.663 1.00 91.25 93 CYS A N 1
ATOM 724 C CA . CYS A 1 93 ? -8.409 5.336 19.932 1.00 91.25 93 CYS A CA 1
ATOM 725 C C . CYS A 1 93 ? -7.334 4.613 20.759 1.00 91.25 93 CYS A C 1
ATOM 727 O O . CYS A 1 93 ? -6.682 3.705 20.248 1.00 91.25 93 CYS A O 1
ATOM 729 N N . ARG A 1 94 ? -7.170 4.981 22.040 1.00 92.81 94 ARG A N 1
ATOM 730 C CA . ARG A 1 94 ? -6.217 4.329 22.957 1.00 92.81 94 ARG A CA 1
ATOM 731 C C . ARG A 1 94 ? -6.593 2.874 23.227 1.00 92.81 94 ARG A C 1
ATOM 733 O O . ARG A 1 94 ? -5.732 2.010 23.145 1.00 92.81 94 ARG A O 1
ATOM 740 N N . MET A 1 95 ? -7.872 2.610 23.488 1.00 89.50 95 MET A N 1
ATOM 741 C CA . MET A 1 95 ? -8.378 1.263 23.771 1.00 89.50 95 MET A CA 1
ATOM 742 C C . MET A 1 95 ? -8.201 0.311 22.582 1.00 89.50 95 MET A C 1
ATOM 744 O O . MET A 1 95 ? -7.848 -0.849 22.758 1.00 89.50 95 MET A O 1
ATOM 748 N N . MET A 1 96 ? -8.414 0.813 21.365 1.00 87.50 96 MET A N 1
ATOM 749 C CA . MET A 1 96 ? -8.288 0.027 20.136 1.00 87.50 96 MET A CA 1
ATOM 750 C C . MET A 1 96 ? -6.878 0.065 19.522 1.00 87.50 96 MET A C 1
ATOM 752 O O . MET A 1 96 ? -6.638 -0.621 18.532 1.00 87.50 96 MET A O 1
ATOM 756 N N . GLY A 1 97 ? -5.950 0.861 20.066 1.00 90.31 97 GLY A N 1
ATOM 757 C CA . GLY A 1 97 ? -4.587 1.006 19.542 1.00 90.31 97 GLY A CA 1
ATOM 758 C C . GLY A 1 97 ? -4.508 1.630 18.141 1.00 90.31 97 GLY A C 1
ATOM 759 O O . GLY A 1 97 ? -3.613 1.295 17.369 1.00 90.31 97 GLY A O 1
ATOM 760 N N . ILE A 1 98 ? -5.448 2.512 17.781 1.00 91.69 98 ILE A N 1
ATOM 761 C CA . ILE A 1 98 ? -5.525 3.140 16.451 1.00 91.69 98 ILE A CA 1
ATOM 762 C C . ILE A 1 98 ? -5.427 4.663 16.522 1.00 91.69 98 ILE A C 1
ATOM 764 O O . ILE A 1 98 ? -5.755 5.291 17.525 1.00 91.69 98 ILE A O 1
ATOM 768 N N . SER A 1 99 ? -5.014 5.282 15.416 1.00 91.31 99 SER A N 1
ATOM 769 C CA . SER A 1 99 ? -5.027 6.737 15.271 1.00 91.31 99 SER A CA 1
ATOM 770 C C . SER A 1 99 ? -6.431 7.262 14.930 1.00 91.31 99 SER A C 1
ATOM 772 O O . SER A 1 99 ? -7.223 6.574 14.282 1.00 91.31 99 SER A O 1
ATOM 774 N N . LYS A 1 100 ? -6.721 8.522 15.290 1.00 90.12 100 LYS A N 1
ATOM 775 C CA . LYS A 1 100 ? -7.965 9.229 14.916 1.00 90.12 100 LYS A CA 1
ATOM 776 C C . LYS A 1 100 ? -8.345 9.086 13.425 1.00 90.12 100 LYS A C 1
ATOM 778 O O . LYS A 1 100 ? -9.494 8.740 13.156 1.00 90.12 100 LYS A O 1
ATOM 783 N N . PRO A 1 101 ? -7.435 9.286 12.443 1.00 90.50 101 PRO A N 1
ATOM 784 C CA . PRO A 1 101 ? -7.787 9.124 11.029 1.00 90.50 101 PRO A CA 1
ATOM 785 C C . PRO A 1 101 ? -8.161 7.684 10.661 1.00 90.50 101 PRO A C 1
ATOM 787 O O . PRO A 1 101 ? -8.998 7.476 9.787 1.00 90.50 101 PRO A O 1
ATOM 790 N N . THR A 1 102 ? -7.600 6.687 11.349 1.00 89.75 102 THR A N 1
ATOM 791 C CA . THR A 1 102 ? -7.967 5.279 11.143 1.00 89.75 102 THR A CA 1
ATOM 792 C C . THR A 1 102 ? -9.399 5.013 11.615 1.00 89.75 102 THR A C 1
ATOM 794 O O . THR A 1 102 ? -10.163 4.369 10.900 1.00 89.75 102 THR A O 1
ATOM 797 N N . LEU A 1 103 ? -9.797 5.570 12.766 1.00 90.25 103 LEU A N 1
ATOM 798 C CA . LEU A 1 103 ? -11.175 5.480 13.261 1.00 90.25 103 LEU A CA 1
ATOM 799 C C . LEU A 1 103 ? -12.165 6.126 12.280 1.00 90.25 103 LEU A C 1
ATOM 801 O O . LEU A 1 103 ? -13.138 5.490 11.883 1.00 90.25 103 LEU A O 1
ATOM 805 N N . TYR A 1 104 ? -11.888 7.351 11.826 1.00 91.31 104 TYR A N 1
ATOM 806 C CA . TYR A 1 104 ? -12.756 8.032 10.860 1.00 91.31 104 TYR A CA 1
ATOM 807 C C . TYR A 1 104 ? -12.815 7.324 9.504 1.00 91.31 104 TYR A C 1
ATOM 809 O O . TYR A 1 104 ? -13.870 7.306 8.877 1.00 91.31 104 TYR A O 1
ATOM 817 N N . SER A 1 105 ? -11.721 6.703 9.057 1.00 87.94 105 SER A N 1
ATOM 818 C CA . SER A 1 105 ? -11.719 5.863 7.855 1.00 87.94 105 SER A CA 1
ATOM 819 C C . SER A 1 105 ? -12.707 4.698 7.983 1.00 87.94 105 SER A C 1
ATOM 821 O O . SER A 1 105 ? -13.473 4.443 7.056 1.00 87.94 105 SER A O 1
ATOM 823 N N . TYR A 1 106 ? -12.769 4.045 9.150 1.00 89.50 106 TYR A N 1
ATOM 824 C CA . TYR A 1 106 ? -13.723 2.962 9.400 1.00 89.50 106 TYR A CA 1
ATOM 825 C C . TYR A 1 106 ? -15.175 3.433 9.469 1.00 89.50 106 TYR A C 1
ATOM 827 O O . TYR A 1 106 ? -16.035 2.779 8.887 1.00 89.50 106 TYR A O 1
ATOM 835 N N . VAL A 1 107 ? -15.446 4.571 10.112 1.00 90.19 107 VAL A N 1
ATOM 836 C CA . VAL A 1 107 ? -16.795 5.161 10.151 1.00 90.19 107 VAL A CA 1
ATOM 837 C C . VAL A 1 107 ? -17.256 5.554 8.744 1.00 90.19 107 VAL A C 1
ATOM 839 O O . VAL A 1 107 ? -18.360 5.213 8.333 1.00 90.19 107 VAL A O 1
ATOM 842 N N . ARG A 1 108 ? -16.390 6.198 7.951 1.00 88.38 108 ARG A N 1
ATOM 843 C CA . ARG A 1 108 ? -16.694 6.551 6.553 1.00 88.38 108 ARG A CA 1
ATOM 844 C C . ARG A 1 108 ? -16.953 5.321 5.687 1.00 88.38 108 ARG A C 1
ATOM 846 O O . ARG A 1 108 ? -17.878 5.340 4.883 1.00 88.38 108 ARG A O 1
ATOM 853 N N . ALA A 1 109 ? -16.163 4.263 5.873 1.00 85.50 109 ALA A N 1
ATOM 854 C CA . ALA A 1 109 ? -16.366 2.996 5.181 1.00 85.50 109 ALA A CA 1
ATOM 855 C C . ALA A 1 109 ? -17.691 2.317 5.578 1.00 85.50 109 ALA A C 1
ATOM 857 O O . ALA A 1 109 ? -18.327 1.709 4.724 1.00 85.50 109 ALA A O 1
ATOM 858 N N . ALA A 1 110 ? -18.121 2.436 6.840 1.00 84.81 110 ALA A N 1
ATOM 859 C CA . ALA A 1 110 ? -19.407 1.911 7.309 1.00 84.81 110 ALA A CA 1
ATOM 860 C C . ALA A 1 110 ? -20.608 2.672 6.719 1.00 84.81 110 ALA A C 1
ATOM 862 O O . ALA A 1 110 ? -21.628 2.062 6.424 1.00 84.81 110 ALA A O 1
ATOM 863 N N . ASN A 1 111 ? -20.459 3.975 6.467 1.00 82.38 111 ASN A N 1
ATOM 864 C CA . ASN A 1 111 ? -21.497 4.822 5.869 1.00 82.38 111 ASN A CA 1
ATOM 865 C C . ASN A 1 111 ? -21.616 4.675 4.337 1.00 82.38 111 ASN A C 1
ATOM 867 O O . ASN A 1 111 ? -22.251 5.503 3.690 1.00 82.38 111 ASN A O 1
ATOM 871 N N . GLY A 1 112 ? -20.972 3.670 3.732 1.00 70.56 112 GLY A N 1
ATOM 872 C CA . GLY A 1 112 ? -21.085 3.391 2.295 1.00 70.56 112 GLY A CA 1
ATOM 873 C C . GLY A 1 112 ? -20.377 4.393 1.377 1.00 70.56 112 GLY A C 1
ATOM 874 O O . GLY A 1 112 ? -20.508 4.302 0.159 1.00 70.56 112 GLY A O 1
ATOM 875 N N . VAL A 1 113 ? -19.590 5.331 1.917 1.00 65.56 113 VAL A N 1
ATOM 876 C CA . VAL A 1 113 ? -18.825 6.281 1.100 1.00 65.56 113 VAL A CA 1
ATOM 877 C C . VAL A 1 113 ? -17.613 5.551 0.521 1.00 65.56 113 VAL A C 1
ATOM 879 O O . VAL A 1 113 ? -16.612 5.342 1.211 1.00 65.56 113 VAL A O 1
ATOM 882 N N . THR A 1 114 ? -17.680 5.154 -0.752 1.00 52.97 114 THR A N 1
ATOM 883 C CA . THR A 1 114 ? -16.537 4.589 -1.481 1.00 52.97 114 THR A CA 1
ATOM 884 C C . THR A 1 114 ? -15.472 5.664 -1.647 1.00 52.97 114 THR A C 1
ATOM 886 O O . THR A 1 114 ? -15.528 6.502 -2.545 1.00 52.97 114 THR A O 1
ATOM 889 N N . ILE A 1 115 ? -14.494 5.667 -0.748 1.00 55.78 115 ILE A N 1
ATOM 890 C CA . ILE A 1 115 ? -13.315 6.510 -0.884 1.00 55.78 115 ILE A CA 1
ATOM 891 C C . ILE A 1 115 ? -12.500 5.888 -2.018 1.00 55.78 115 ILE A C 1
ATOM 893 O O . ILE A 1 115 ? -11.985 4.776 -1.873 1.00 55.78 115 ILE A O 1
ATOM 897 N N . GLY A 1 116 ? -12.417 6.584 -3.153 1.00 50.00 116 GLY A N 1
ATOM 898 C CA . GLY A 1 116 ? -11.435 6.267 -4.185 1.00 50.00 116 GLY A CA 1
ATOM 899 C C . GLY A 1 116 ? -10.033 6.143 -3.569 1.00 50.00 116 GLY A C 1
ATOM 900 O O . 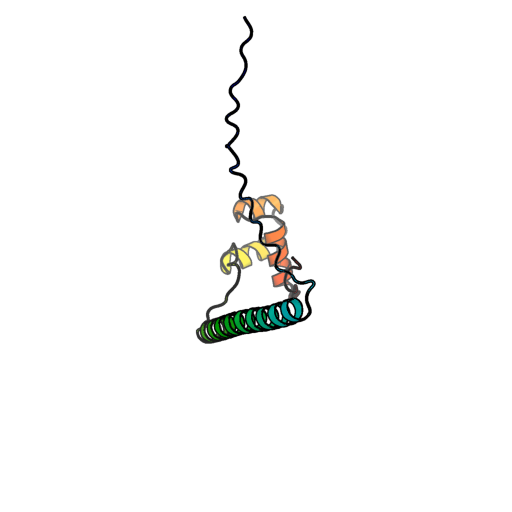GLY A 1 116 ? -9.796 6.666 -2.472 1.00 50.00 116 GLY A O 1
ATOM 901 N N . PRO A 1 117 ? -9.117 5.410 -4.225 1.00 47.62 117 PRO A N 1
ATOM 902 C CA . PRO A 1 117 ? -7.788 5.139 -3.687 1.00 47.62 117 PRO A CA 1
ATOM 903 C C . PRO A 1 117 ? -7.153 6.440 -3.172 1.00 47.62 117 PRO A C 1
ATOM 905 O O . PRO A 1 117 ? -7.267 7.461 -3.852 1.00 47.62 117 PRO A O 1
ATOM 908 N N . PRO A 1 118 ? -6.531 6.440 -1.976 1.00 49.16 118 PRO A N 1
ATOM 909 C CA . PRO A 1 118 ? -5.925 7.649 -1.435 1.00 49.16 118 PRO A CA 1
ATOM 910 C C . PRO A 1 118 ? -4.926 8.187 -2.459 1.00 49.16 118 PRO A C 1
ATOM 912 O O . PRO A 1 118 ? -3.977 7.479 -2.810 1.00 49.16 118 PRO A O 1
ATOM 915 N N . ALA A 1 119 ? -5.182 9.400 -2.959 1.00 45.66 119 ALA A N 1
ATOM 916 C CA . ALA A 1 119 ? -4.231 10.127 -3.784 1.00 45.66 119 ALA A CA 1
ATOM 917 C C . ALA A 1 119 ? -2.915 10.193 -2.997 1.00 45.66 119 ALA A C 1
ATOM 919 O O . ALA A 1 119 ? -2.910 10.613 -1.837 1.00 45.66 119 ALA A O 1
ATOM 920 N N . LYS A 1 120 ? -1.857 9.635 -3.589 1.00 4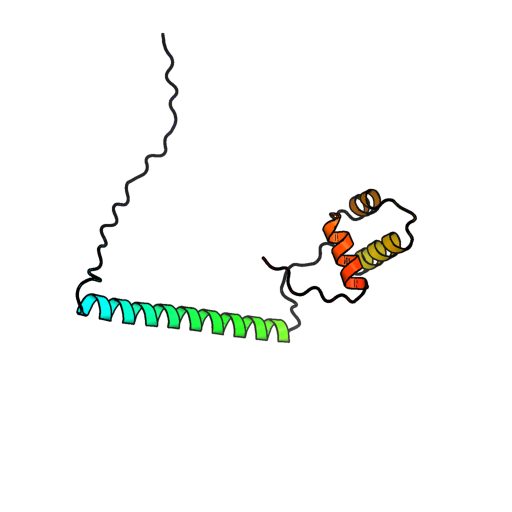1.09 120 LYS A N 1
ATOM 921 C CA . LYS A 1 120 ? -0.500 9.740 -3.057 1.00 41.09 120 LYS A CA 1
ATOM 922 C C . LYS A 1 120 ? 0.022 11.150 -3.255 1.00 41.09 120 LYS A C 1
ATOM 924 O O . LYS A 1 120 ? -0.279 11.712 -4.329 1.00 41.09 120 LYS A O 1
#

Mean predicted aligned error: 13.61 Å